Protein AF-T0GHI9-F1 (afdb_monomer)

Mean predicted aligned error: 11.07 Å

Solvent-accessible surface area (backbone atoms only — not comparable to full-atom values): 7573 Å² total; per-residue (Å²): 132,82,70,69,76,75,79,58,64,88,66,77,68,76,52,52,94,73,61,80,80,83,58,89,81,43,38,40,45,60,48,51,43,53,45,13,55,66,68,77,39,57,52,52,56,32,29,42,74,68,46,70,38,68,54,94,41,43,67,60,36,23,59,61,60,54,68,66,45,40,49,37,48,20,49,36,62,70,45,55,52,73,59,56,64,51,10,13,53,74,42,22,51,51,51,47,51,53,50,50,54,49,49,44,71,78,41,61,66,55,59,57,59,55,60,59,64,75,73,71,83,77,84,79,87,81,82,132

Sequence (128 aa):
MFDEVELMGDLPRPRWPLHPQPRPLERLDTYVRRLADTYGMGVATFCRYGLGCNVGDLDRCADDPPQALLERLSSGTGQSIRRLRNMTDARCHARTKVAARWVIRCDPEIVHKMRFRFSGHGGFVDSI

Organism: NCBI:txid1114964

Radius of gyration: 22.12 Å; Cα contacts (8 Å, |Δi|>4): 103; chains: 1; bounding box: 37×34×93 Å

Secondary structure (DSSP, 8-state):
---GGGSS--PPPPPPSS-PPPPTT--HHHHHHHHHHHTT--HHHIIIIIIS--GGGHHHHHHS--HHHHHHHHHHH---HHHHHTTSHHHHHHHHHHHHHHHHHH-THHHHHHHHHTTS--------

Foldseek 3Di:
DDPPVVVDDPDQQDAAPFADDDDVLAQLLNSLCVRCVRVVHDSQVCCCPQQVDGPVCSLVCSQPPDPSSLVSCCSHHVDDSVVSVCRRPVNSVVSVVVVVVVVCVVPVCVVVVVVVVVVPPPPDDDDD

Structure (mmCIF, N/CA/C/O backbone):
data_AF-T0GHI9-F1
#
_entry.id   AF-T0GHI9-F1
#
loop_
_atom_site.group_PDB
_atom_site.id
_atom_site.type_symbol
_atom_site.label_atom_id
_atom_site.label_alt_id
_atom_site.label_comp_id
_atom_site.label_asym_id
_atom_site.label_entity_id
_atom_site.label_seq_id
_atom_site.pdbx_PDB_ins_code
_atom_site.Cartn_x
_atom_site.Cartn_y
_atom_site.Cartn_z
_atom_site.occupancy
_atom_site.B_iso_or_equiv
_atom_site.auth_seq_id
_atom_site.auth_comp_id
_atom_site.auth_asym_id
_atom_site.auth_atom_id
_atom_site.pdbx_PDB_model_num
ATOM 1 N N . MET A 1 1 ? -4.602 10.386 46.091 1.00 49.78 1 MET A N 1
ATOM 2 C CA . MET A 1 1 ? -5.260 9.731 44.946 1.00 49.78 1 MET A CA 1
ATOM 3 C C . MET A 1 1 ? -4.231 9.812 43.842 1.00 49.78 1 MET A C 1
ATOM 5 O O . MET A 1 1 ? -3.914 10.920 43.443 1.00 49.78 1 MET A O 1
ATOM 9 N N . PHE A 1 2 ? -3.528 8.716 43.567 1.00 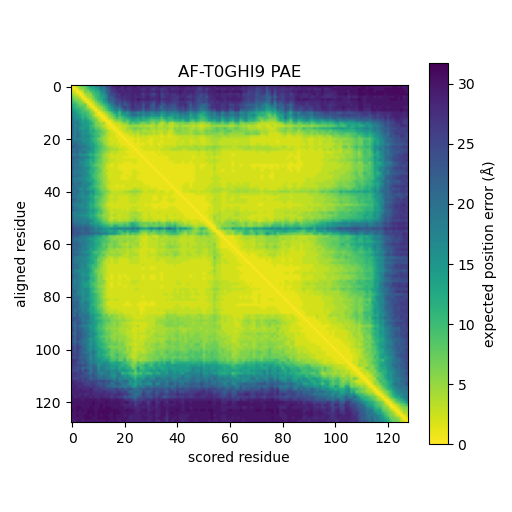45.62 2 PHE A N 1
ATOM 10 C CA . PHE A 1 2 ? -2.395 8.747 42.644 1.00 45.62 2 PHE A CA 1
ATOM 11 C C . PHE A 1 2 ? -2.941 8.875 41.220 1.00 45.62 2 PHE A C 1
ATOM 13 O O . PHE A 1 2 ? -3.801 8.086 40.834 1.00 45.62 2 PHE A O 1
ATOM 20 N N . ASP A 1 3 ? -2.485 9.888 40.487 1.00 49.56 3 ASP A N 1
ATOM 21 C CA . ASP A 1 3 ? -2.709 10.037 39.052 1.00 49.56 3 ASP A CA 1
ATOM 22 C C . ASP A 1 3 ? -2.057 8.836 38.340 1.00 49.56 3 ASP A C 1
ATOM 24 O O . ASP A 1 3 ? -0.866 8.828 38.038 1.00 49.56 3 ASP A O 1
ATOM 28 N N . GLU A 1 4 ? -2.830 7.772 38.092 1.00 51.31 4 GLU A N 1
ATOM 29 C CA . GLU A 1 4 ? -2.392 6.574 37.344 1.00 51.31 4 GLU A CA 1
ATOM 30 C C . GLU A 1 4 ? -1.891 6.894 35.923 1.00 51.31 4 GLU A C 1
ATOM 32 O O . GLU A 1 4 ? -1.260 6.060 35.274 1.00 51.31 4 GLU A O 1
ATOM 37 N N . VAL A 1 5 ? -2.131 8.116 35.446 1.00 55.72 5 VAL A N 1
ATOM 38 C CA . VAL A 1 5 ? -1.655 8.638 34.161 1.00 55.72 5 VAL A CA 1
ATOM 39 C C . VAL A 1 5 ? -0.134 8.828 34.117 1.00 55.72 5 VAL A C 1
ATOM 41 O O . VAL A 1 5 ? 0.426 8.868 33.027 1.00 55.72 5 VAL A O 1
ATOM 44 N N . GLU A 1 6 ? 0.547 8.900 35.266 1.00 55.62 6 GLU A N 1
ATOM 45 C CA . GLU A 1 6 ? 1.997 9.147 35.333 1.00 55.62 6 GLU A CA 1
ATOM 46 C C . GLU A 1 6 ? 2.840 7.851 35.331 1.00 55.62 6 GLU A C 1
ATOM 48 O O . GLU A 1 6 ? 4.024 7.876 34.997 1.00 55.62 6 GLU A O 1
ATOM 53 N N . LEU A 1 7 ? 2.235 6.690 35.637 1.00 55.41 7 LEU A N 1
ATOM 54 C CA . LEU A 1 7 ? 2.932 5.389 35.709 1.00 55.41 7 LEU A CA 1
ATOM 55 C C . LEU A 1 7 ? 2.941 4.619 34.376 1.00 55.41 7 LEU A C 1
ATOM 57 O O . LEU A 1 7 ? 3.679 3.649 34.207 1.00 55.41 7 LEU A O 1
ATOM 61 N N . MET A 1 8 ? 2.136 5.056 33.412 1.00 54.41 8 MET A N 1
ATOM 62 C CA . MET A 1 8 ? 2.038 4.459 32.084 1.00 54.41 8 MET A CA 1
ATOM 63 C C . MET A 1 8 ? 2.729 5.375 31.077 1.00 54.41 8 MET A C 1
A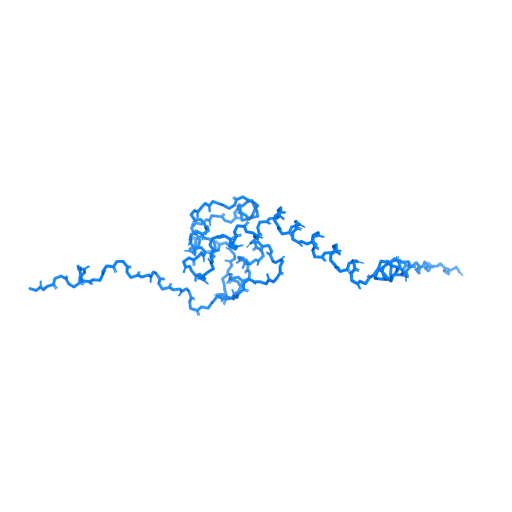TOM 65 O O . MET A 1 8 ? 2.074 6.075 30.310 1.00 54.41 8 MET A O 1
ATOM 69 N N . GLY A 1 9 ? 4.066 5.391 31.086 1.00 65.44 9 GLY A N 1
ATOM 70 C CA . GLY A 1 9 ? 4.830 6.010 29.997 1.00 65.44 9 GLY A CA 1
ATOM 71 C C . GLY A 1 9 ? 4.337 5.494 28.641 1.00 65.44 9 GLY A C 1
ATOM 72 O O . GLY A 1 9 ? 3.903 4.345 28.582 1.00 65.44 9 GLY A O 1
ATOM 73 N N . ASP A 1 10 ? 4.376 6.342 27.601 1.00 64.12 10 ASP A N 1
ATOM 74 C CA . ASP A 1 10 ? 3.819 6.117 26.252 1.00 64.12 10 ASP A CA 1
ATOM 75 C C . ASP A 1 10 ? 3.744 4.631 25.871 1.00 64.12 10 ASP A C 1
ATOM 77 O O . ASP A 1 10 ? 4.675 4.055 25.294 1.00 64.12 10 ASP A O 1
ATOM 81 N N . LEU A 1 11 ? 2.621 3.984 26.206 1.00 57.31 11 LEU A N 1
ATOM 82 C CA . LEU A 1 11 ? 2.425 2.599 25.825 1.00 57.31 11 LEU A CA 1
ATOM 83 C C . LEU A 1 11 ? 2.455 2.556 24.298 1.00 57.31 11 LEU A C 1
ATOM 85 O O . LEU A 1 11 ? 1.820 3.397 23.647 1.00 57.31 11 LEU A O 1
ATOM 89 N N . PRO A 1 12 ? 3.196 1.607 23.697 1.00 59.97 12 PRO A N 1
ATOM 90 C CA . PRO A 1 12 ? 3.279 1.520 22.252 1.00 59.97 12 PRO A CA 1
ATOM 91 C C . PRO A 1 12 ? 1.859 1.448 21.707 1.00 59.97 12 PRO A C 1
ATOM 93 O O . PRO A 1 12 ? 1.075 0.596 22.131 1.00 59.97 12 PRO A O 1
ATOM 96 N N . ARG A 1 13 ? 1.526 2.375 20.795 1.00 65.69 13 ARG A N 1
ATOM 97 C CA . ARG A 1 13 ? 0.181 2.442 20.218 1.00 65.69 13 ARG A CA 1
ATOM 98 C C . ARG A 1 13 ? -0.215 1.036 19.777 1.00 65.69 13 ARG A C 1
ATOM 100 O O . ARG A 1 13 ? 0.561 0.417 19.037 1.00 65.69 13 ARG A O 1
ATOM 107 N N . PRO A 1 14 ? -1.367 0.518 20.235 1.00 72.69 14 PRO A N 1
ATOM 108 C CA . PRO A 1 14 ? -1.760 -0.834 19.905 1.00 72.69 14 PRO A CA 1
ATOM 109 C C . PRO A 1 14 ? -1.782 -0.967 18.386 1.00 72.69 14 PRO A C 1
ATOM 111 O O . PRO A 1 14 ? -2.334 -0.119 17.676 1.00 72.69 14 PRO A O 1
ATOM 114 N N . ARG A 1 15 ? -1.121 -2.017 17.891 1.00 86.19 15 ARG A N 1
ATOM 115 C CA . ARG A 1 15 ? -1.160 -2.353 16.469 1.00 86.19 15 ARG A CA 1
ATOM 116 C C . ARG A 1 15 ? -2.612 -2.527 16.067 1.00 86.19 15 ARG A C 1
ATOM 118 O O . ARG A 1 15 ? -3.435 -2.976 16.868 1.00 86.19 15 ARG A O 1
ATOM 125 N N . TRP A 1 16 ? -2.927 -2.210 14.822 1.00 90.81 16 TRP A N 1
ATOM 126 C CA . TRP A 1 16 ? -4.273 -2.444 14.357 1.00 90.81 16 TRP A CA 1
ATOM 127 C C . TRP A 1 16 ? -4.569 -3.952 14.388 1.00 90.81 16 TRP A C 1
ATOM 129 O O . TRP A 1 16 ? -3.722 -4.749 13.983 1.00 90.81 16 TRP A O 1
ATOM 139 N N . PRO A 1 17 ? -5.749 -4.376 14.859 1.00 87.12 17 PRO A N 1
ATOM 140 C CA . PRO A 1 17 ? -6.004 -5.779 15.197 1.00 87.12 17 PRO A CA 1
ATOM 141 C C . PRO A 1 17 ? -5.996 -6.727 13.987 1.00 87.12 17 PRO A C 1
ATOM 143 O O . PRO A 1 17 ? -5.757 -7.919 14.145 1.00 87.12 17 PRO A O 1
ATOM 146 N N . LEU A 1 18 ? -6.218 -6.205 12.777 1.00 88.25 18 LEU A N 1
ATOM 147 C CA . LEU A 1 18 ? -6.343 -6.979 11.545 1.00 88.25 18 LEU A CA 1
ATOM 148 C C . LEU A 1 18 ? -5.573 -6.317 10.392 1.00 88.25 18 LEU A C 1
ATOM 150 O O . LEU A 1 18 ? -6.132 -5.571 9.598 1.00 88.25 18 LEU A O 1
ATOM 154 N N . HIS A 1 19 ? 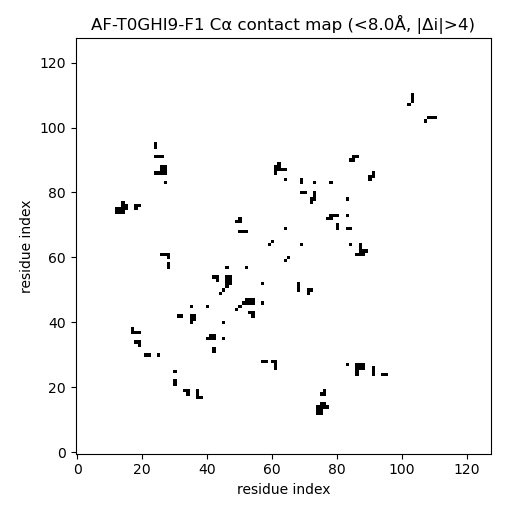-4.276 -6.597 10.280 1.00 91.38 19 HIS A N 1
ATOM 155 C CA . HIS A 1 19 ? -3.435 -6.048 9.215 1.00 91.38 19 HIS A CA 1
ATOM 156 C C . HIS A 1 19 ? -2.770 -7.171 8.403 1.00 91.38 19 HIS A C 1
ATOM 158 O O . HIS A 1 19 ? -1.998 -7.961 8.955 1.00 91.38 19 HIS A O 1
ATOM 164 N N . PRO A 1 20 ? -3.017 -7.268 7.084 1.00 93.19 20 PRO A N 1
ATOM 165 C CA . PRO A 1 20 ? -2.322 -8.235 6.255 1.00 93.19 20 PRO A CA 1
ATOM 166 C C . PRO A 1 20 ? -0.833 -7.888 6.155 1.00 93.19 20 PRO A C 1
ATOM 168 O O . PRO A 1 20 ? -0.442 -6.725 6.161 1.00 93.19 20 PRO A O 1
ATOM 171 N N . GLN A 1 21 ? 0.015 -8.900 5.985 1.00 95.38 21 GLN A N 1
ATOM 172 C CA . GLN A 1 21 ? 1.429 -8.675 5.677 1.00 95.38 21 GLN A CA 1
ATOM 173 C C . GLN A 1 21 ? 1.597 -8.165 4.233 1.00 95.38 21 GLN A C 1
ATOM 175 O O . GLN A 1 21 ? 0.901 -8.674 3.342 1.00 95.38 21 GLN A O 1
ATOM 180 N N . PRO A 1 22 ? 2.530 -7.230 3.954 1.00 95.50 22 PRO A N 1
ATOM 181 C CA . PRO A 1 22 ? 2.840 -6.815 2.587 1.00 95.50 22 PRO A CA 1
ATOM 182 C C . PRO A 1 22 ? 3.307 -7.994 1.728 1.00 95.50 22 PRO A C 1
ATOM 184 O O . PRO A 1 22 ? 4.228 -8.720 2.127 1.00 95.50 22 PRO A O 1
ATOM 187 N N . ARG A 1 23 ? 2.718 -8.158 0.541 1.00 94.12 23 ARG A N 1
ATOM 188 C CA . ARG A 1 23 ? 3.075 -9.206 -0.425 1.00 94.12 23 ARG A CA 1
ATOM 189 C C . ARG A 1 23 ? 4.461 -8.941 -1.045 1.00 94.12 23 ARG A C 1
ATOM 191 O O . ARG A 1 23 ? 4.944 -7.801 -1.055 1.00 94.12 23 ARG A O 1
ATOM 198 N N . PRO A 1 24 ? 5.135 -9.977 -1.581 1.00 88.94 24 PRO A N 1
ATOM 199 C CA . PRO A 1 24 ? 6.337 -9.782 -2.384 1.00 88.94 24 PRO A CA 1
ATOM 200 C C . PRO A 1 24 ? 6.047 -8.844 -3.560 1.00 88.94 24 PRO A C 1
ATOM 202 O O . PRO A 1 24 ? 5.035 -9.001 -4.231 1.00 88.94 24 PRO A O 1
ATOM 205 N N . LEU A 1 25 ? 6.941 -7.878 -3.796 1.00 89.62 25 LEU A N 1
ATOM 206 C CA . LEU A 1 25 ? 6.833 -6.895 -4.886 1.00 89.62 25 LEU A CA 1
ATOM 207 C C . LEU A 1 25 ? 5.534 -6.060 -4.884 1.00 89.62 25 LEU A C 1
ATOM 209 O O . LEU A 1 25 ? 5.188 -5.470 -5.898 1.00 89.62 25 LEU A O 1
ATOM 213 N N . GLU A 1 26 ? 4.816 -5.981 -3.762 1.00 93.69 26 GLU A N 1
ATOM 214 C CA . GLU A 1 26 ? 3.627 -5.129 -3.655 1.00 93.69 26 GLU A CA 1
ATOM 215 C C . GLU A 1 26 ? 4.026 -3.650 -3.602 1.00 93.69 26 GLU A C 1
ATOM 217 O O . GLU A 1 26 ? 4.959 -3.283 -2.872 1.00 93.69 26 GLU A O 1
ATOM 222 N N . ARG A 1 27 ? 3.305 -2.814 -4.360 1.00 94.62 27 ARG A N 1
ATOM 223 C CA . ARG A 1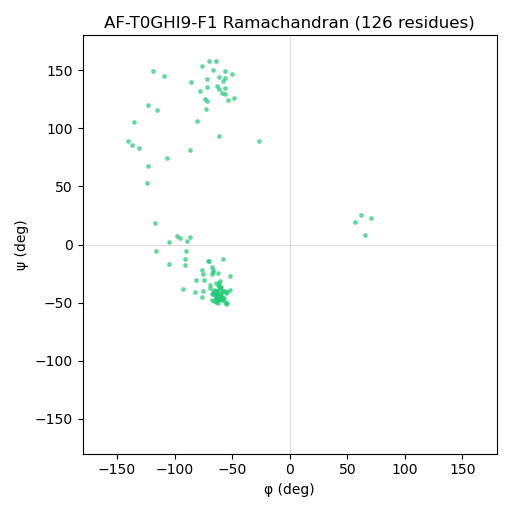 27 ? 3.402 -1.352 -4.275 1.00 94.62 27 ARG A CA 1
ATOM 224 C C . ARG A 1 27 ? 2.671 -0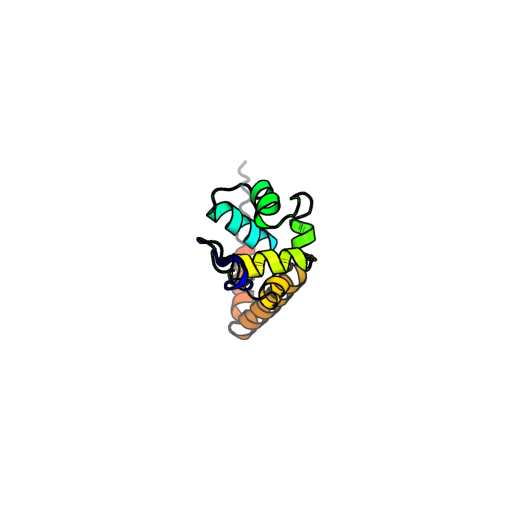.832 -3.034 1.00 94.62 27 ARG A C 1
ATOM 226 O O . ARG A 1 27 ? 1.752 -1.472 -2.517 1.00 94.62 27 ARG A O 1
ATOM 233 N N . LEU A 1 28 ? 3.101 0.326 -2.539 1.00 94.75 28 LEU A N 1
ATOM 234 C CA . LEU A 1 28 ? 2.594 0.908 -1.297 1.00 94.75 28 LEU A CA 1
ATOM 235 C C . LEU A 1 28 ? 1.106 1.283 -1.381 1.00 94.75 28 LEU A C 1
ATOM 237 O O . LEU A 1 28 ? 0.360 0.984 -0.453 1.00 94.75 28 LEU A O 1
ATOM 241 N N . ASP A 1 29 ? 0.660 1.855 -2.497 1.00 93.88 29 ASP A N 1
ATOM 242 C CA . ASP A 1 29 ? -0.751 2.159 -2.771 1.00 93.88 29 ASP A CA 1
ATOM 243 C C . ASP A 1 29 ? -1.625 0.899 -2.730 1.00 93.88 29 ASP A C 1
ATOM 245 O O . ASP A 1 29 ? -2.648 0.863 -2.051 1.00 93.88 29 ASP A O 1
ATOM 249 N N . THR A 1 30 ? -1.191 -0.168 -3.399 1.00 94.75 30 THR A N 1
ATOM 250 C CA . THR A 1 30 ? -1.909 -1.443 -3.475 1.00 94.75 30 THR A CA 1
ATOM 251 C C . THR A 1 30 ? -2.027 -2.074 -2.090 1.00 94.75 30 THR A C 1
ATOM 253 O O . THR A 1 30 ? -3.085 -2.582 -1.718 1.00 94.75 30 THR A O 1
ATOM 256 N N . TYR A 1 31 ? -0.964 -1.979 -1.288 1.00 96.00 31 TYR A N 1
ATOM 257 C CA . TYR A 1 31 ? -0.979 -2.425 0.099 1.00 96.00 31 TYR A CA 1
ATOM 258 C C . TYR A 1 31 ? -1.965 -1.621 0.963 1.00 96.00 31 TYR A C 1
ATOM 260 O O . TYR A 1 31 ? -2.721 -2.215 1.731 1.00 96.00 31 TYR A O 1
ATOM 268 N N . VAL A 1 32 ? -2.012 -0.292 0.813 1.00 94.62 32 VAL A N 1
ATOM 269 C CA . VAL A 1 32 ? -2.974 0.573 1.520 1.00 94.62 32 VAL A CA 1
ATOM 270 C C . VAL A 1 32 ? -4.417 0.262 1.118 1.00 94.62 32 VAL A C 1
ATOM 272 O O . VAL A 1 32 ? -5.286 0.202 1.985 1.00 94.62 32 VAL A O 1
ATOM 275 N N . ARG A 1 33 ? -4.683 0.002 -0.167 1.00 94.94 33 ARG A N 1
ATOM 276 C CA . ARG A 1 33 ? -6.018 -0.408 -0.632 1.00 94.94 33 ARG A CA 1
ATOM 277 C C . ARG A 1 33 ? -6.447 -1.725 0.012 1.00 94.94 33 ARG A C 1
ATOM 279 O O . ARG A 1 33 ? -7.516 -1.796 0.604 1.00 94.94 33 ARG A O 1
ATOM 286 N N . ARG A 1 34 ? -5.554 -2.718 0.027 1.00 96.38 34 ARG A N 1
ATOM 287 C CA . ARG A 1 34 ? -5.808 -4.018 0.662 1.00 96.38 34 ARG A CA 1
ATOM 288 C C . ARG A 1 34 ? -5.995 -3.919 2.179 1.00 96.38 34 ARG A C 1
ATOM 290 O O . ARG A 1 34 ? -6.764 -4.689 2.751 1.00 96.38 34 ARG A O 1
ATOM 297 N N . LEU A 1 35 ? -5.306 -2.987 2.838 1.00 95.69 35 LEU A N 1
ATOM 298 C CA . LEU A 1 35 ? -5.570 -2.649 4.238 1.00 95.69 35 LEU A CA 1
ATOM 299 C C . LEU A 1 35 ? -6.993 -2.107 4.406 1.00 95.69 35 LEU A C 1
ATOM 301 O O . LEU A 1 35 ? -7.722 -2.622 5.245 1.00 95.69 35 LEU A O 1
ATOM 305 N N . ALA A 1 36 ? -7.404 -1.128 3.599 1.00 94.81 36 ALA A N 1
ATOM 306 C CA . ALA A 1 36 ? -8.755 -0.569 3.657 1.00 94.81 36 ALA A CA 1
ATOM 307 C C . ALA A 1 36 ? -9.833 -1.654 3.462 1.00 94.81 36 ALA A C 1
ATOM 309 O O . ALA A 1 36 ? -10.740 -1.767 4.290 1.00 94.81 36 ALA A O 1
ATOM 310 N N . ASP A 1 37 ? -9.652 -2.520 2.460 1.00 95.75 37 ASP A N 1
ATOM 311 C CA . ASP A 1 37 ? -10.531 -3.663 2.185 1.00 95.75 37 ASP A CA 1
ATOM 312 C C . ASP A 1 37 ? -10.616 -4.624 3.380 1.00 95.75 37 ASP A C 1
ATOM 314 O O . ASP A 1 37 ? -11.693 -5.105 3.723 1.00 95.75 37 ASP A O 1
ATOM 318 N N . THR A 1 38 ? -9.491 -4.869 4.063 1.00 95.38 38 THR A N 1
ATOM 319 C CA . THR A 1 38 ? -9.436 -5.736 5.252 1.00 95.38 38 THR A CA 1
ATOM 320 C C . THR A 1 38 ? -10.312 -5.208 6.393 1.00 95.38 38 THR A C 1
ATOM 322 O O . THR A 1 38 ? -10.894 -5.990 7.140 1.00 95.38 38 THR A O 1
ATOM 325 N N . TYR A 1 39 ? -10.439 -3.887 6.513 1.00 93.25 39 TYR A N 1
ATOM 326 C CA . TYR A 1 39 ? -11.307 -3.241 7.497 1.00 93.25 39 TYR A CA 1
ATOM 327 C C . TYR A 1 39 ? -12.735 -2.994 6.993 1.00 93.25 39 TYR A C 1
ATOM 329 O O . TYR A 1 39 ? -13.522 -2.375 7.707 1.00 93.25 39 TYR A O 1
ATOM 337 N N . GLY A 1 40 ? -13.081 -3.425 5.775 1.00 94.38 40 GLY A N 1
ATOM 338 C CA . GLY A 1 40 ? -14.379 -3.127 5.165 1.00 94.38 40 GLY A CA 1
ATOM 339 C C . GLY A 1 40 ? -14.610 -1.628 4.947 1.00 94.38 40 GLY A C 1
ATOM 340 O O . GLY A 1 40 ? -15.751 -1.171 4.939 1.00 94.38 40 GLY A O 1
ATOM 341 N N . MET A 1 41 ? -13.534 -0.848 4.811 1.00 94.06 41 MET A N 1
ATOM 342 C CA . MET A 1 41 ? -13.590 0.601 4.644 1.00 94.06 41 MET A CA 1
ATOM 343 C C . MET A 1 41 ? -13.191 1.007 3.230 1.00 94.06 41 MET A C 1
ATOM 345 O O . MET A 1 41 ? -12.266 0.458 2.639 1.00 94.06 41 MET A O 1
ATOM 349 N N . GLY A 1 42 ? -13.826 2.061 2.715 1.00 93.25 42 GLY A N 1
ATOM 350 C CA . GLY A 1 42 ? -13.340 2.727 1.511 1.00 93.25 42 GLY A CA 1
ATOM 351 C C . GLY A 1 42 ? -11.939 3.310 1.725 1.00 93.25 42 GLY A C 1
ATOM 352 O O . GLY A 1 42 ? -11.627 3.834 2.796 1.00 93.25 42 GLY A O 1
ATOM 353 N N . VAL A 1 43 ? -11.107 3.278 0.683 1.00 93.00 43 VAL A N 1
ATOM 354 C CA . VAL A 1 43 ? -9.720 3.783 0.710 1.00 93.00 43 VAL A CA 1
ATOM 355 C C . VAL A 1 43 ? -9.651 5.238 1.186 1.00 93.00 43 VAL A C 1
ATOM 357 O O . VAL A 1 43 ? -8.808 5.569 2.013 1.00 93.00 43 VAL A O 1
ATOM 360 N N . ALA A 1 44 ? -10.589 6.089 0.747 1.00 91.50 44 ALA A N 1
ATOM 361 C CA . ALA A 1 44 ? -10.744 7.476 1.210 1.00 91.50 44 ALA A CA 1
ATOM 362 C C . ALA A 1 44 ? -10.881 7.588 2.727 1.00 91.50 44 ALA A C 1
ATOM 364 O O . ALA A 1 44 ? -10.154 8.344 3.373 1.00 91.50 44 ALA A O 1
ATOM 365 N N . THR A 1 45 ? -11.782 6.792 3.289 1.00 92.62 45 THR A N 1
ATOM 366 C CA . THR A 1 45 ? -12.041 6.724 4.724 1.00 92.62 45 THR A CA 1
ATOM 367 C C . THR A 1 45 ? -10.814 6.210 5.469 1.00 92.62 45 THR A C 1
ATOM 369 O O . THR A 1 45 ? -10.377 6.830 6.437 1.00 92.62 45 THR A O 1
ATOM 372 N N . PHE A 1 46 ? -10.202 5.125 4.991 1.00 92.88 46 PHE A N 1
ATOM 373 C CA . PHE A 1 46 ? -9.019 4.549 5.624 1.00 92.88 46 PHE A CA 1
ATOM 374 C C . PHE A 1 46 ? -7.832 5.519 5.635 1.00 92.88 46 PHE A C 1
ATOM 376 O O . PHE A 1 46 ? -7.206 5.724 6.672 1.00 92.88 46 PHE A O 1
ATOM 383 N N . CYS A 1 47 ? -7.540 6.165 4.510 1.00 91.31 47 CYS A N 1
ATOM 384 C CA . CYS A 1 47 ? -6.491 7.174 4.433 1.00 91.31 47 CYS A CA 1
ATOM 385 C C . CYS A 1 47 ? -6.775 8.351 5.371 1.00 91.31 47 CYS A C 1
ATOM 387 O O . CYS A 1 47 ? -5.893 8.737 6.135 1.00 91.31 47 CYS A O 1
ATOM 389 N N . ARG A 1 48 ? -8.009 8.869 5.396 1.00 90.44 48 ARG A N 1
ATOM 390 C CA . ARG A 1 48 ? -8.364 10.016 6.240 1.00 90.44 48 ARG A CA 1
ATOM 391 C C . ARG A 1 48 ? -8.231 9.704 7.728 1.00 90.44 48 ARG A C 1
ATOM 393 O O . ARG A 1 48 ? -7.610 10.474 8.454 1.00 90.44 48 ARG A O 1
ATOM 400 N N . TYR A 1 49 ? -8.805 8.594 8.184 1.00 89.31 49 TYR A N 1
ATOM 401 C CA . TYR A 1 49 ? -8.892 8.279 9.614 1.00 89.31 49 TYR A CA 1
ATOM 402 C C . TYR A 1 49 ? -7.725 7.424 10.119 1.00 89.31 49 TYR A C 1
ATOM 404 O O . TYR A 1 49 ? -7.230 7.644 11.221 1.00 89.31 49 TYR A O 1
ATOM 412 N N . GLY A 1 50 ? -7.261 6.466 9.317 1.00 87.50 50 GLY A N 1
ATOM 413 C CA . GLY A 1 50 ? -6.157 5.571 9.666 1.00 87.50 50 GLY A CA 1
ATOM 414 C C . GLY A 1 50 ? -4.780 6.185 9.415 1.00 87.50 50 GLY A C 1
ATOM 415 O O . GLY A 1 50 ? -3.879 6.037 10.243 1.00 87.50 50 GLY A O 1
ATOM 416 N N . LEU A 1 51 ? -4.613 6.898 8.297 1.00 87.88 51 LEU A N 1
ATOM 417 C CA . LEU A 1 51 ? -3.318 7.458 7.887 1.00 87.88 51 LEU A CA 1
ATOM 418 C C . LEU A 1 51 ? -3.201 8.971 8.097 1.00 87.88 51 LEU A C 1
ATOM 420 O O . LEU A 1 51 ? -2.087 9.488 8.123 1.00 87.88 51 LEU A O 1
ATOM 424 N N . GLY A 1 52 ? -4.320 9.676 8.280 1.00 84.94 52 GLY A N 1
ATOM 425 C CA . GLY A 1 52 ? -4.340 11.136 8.366 1.00 84.94 52 GLY A CA 1
ATOM 426 C C . GLY A 1 52 ? -4.061 11.839 7.032 1.00 84.94 52 GLY A C 1
ATOM 427 O O . GLY A 1 52 ? -3.621 12.985 7.050 1.00 84.94 52 GLY A O 1
ATOM 428 N N . CYS A 1 53 ? -4.276 11.178 5.888 1.00 79.75 53 CYS A N 1
ATOM 429 C CA . CYS A 1 53 ? -4.076 11.751 4.552 1.00 79.75 53 CYS A CA 1
ATOM 430 C C . CYS A 1 53 ? -5.374 11.778 3.729 1.00 79.75 53 CYS A C 1
ATOM 432 O O . CYS A 1 53 ? -6.243 10.919 3.874 1.00 79.75 53 CYS A O 1
ATOM 434 N N . ASN A 1 54 ? -5.517 12.767 2.844 1.00 78.44 54 ASN A N 1
ATOM 435 C CA . ASN A 1 54 ? -6.640 12.832 1.907 1.00 78.44 54 ASN A CA 1
ATOM 436 C C . ASN A 1 54 ? -6.328 12.024 0.638 1.00 78.44 54 ASN A C 1
ATOM 438 O O . ASN A 1 54 ? -5.215 12.071 0.122 1.00 78.44 54 ASN A O 1
ATOM 442 N N . VAL A 1 55 ? -7.321 11.292 0.119 1.00 66.44 55 VAL A N 1
ATOM 443 C CA . VAL A 1 55 ? -7.119 10.307 -0.965 1.00 66.44 55 VAL A CA 1
ATOM 444 C C . VAL A 1 55 ? -6.793 10.873 -2.334 1.00 66.44 55 VAL A C 1
ATOM 446 O O . VAL A 1 55 ? -6.292 10.119 -3.164 1.00 66.44 55 VAL A O 1
ATOM 449 N N . GLY A 1 56 ? -6.980 12.176 -2.555 1.00 68.62 56 GLY A N 1
ATOM 450 C CA . GLY A 1 56 ? -6.575 12.816 -3.811 1.00 68.62 56 GLY A CA 1
ATOM 451 C C . GLY A 1 56 ? -5.118 12.531 -4.192 1.00 68.62 56 GLY A C 1
ATOM 452 O O . GLY A 1 56 ? -4.807 12.462 -5.373 1.00 68.62 56 GLY A O 1
ATOM 453 N N . ASP A 1 57 ? -4.265 12.263 -3.199 1.00 75.25 57 ASP A N 1
ATOM 454 C CA . ASP A 1 57 ? -2.836 12.057 -3.392 1.00 75.25 57 ASP A CA 1
ATOM 455 C C . ASP A 1 57 ? -2.345 10.650 -3.012 1.00 75.25 57 ASP A C 1
ATOM 457 O O . ASP A 1 57 ? -1.149 10.494 -2.810 1.00 75.25 57 ASP A O 1
ATOM 461 N N . LEU A 1 58 ? -3.181 9.602 -2.899 1.00 84.62 58 LEU A N 1
ATOM 462 C CA . LEU A 1 58 ? -2.662 8.285 -2.465 1.00 84.62 58 LEU A CA 1
ATOM 463 C C . LEU A 1 58 ? -1.585 7.735 -3.410 1.00 84.62 58 LEU A C 1
ATOM 465 O O . LEU A 1 58 ? -0.551 7.271 -2.936 1.00 84.62 58 LEU A O 1
ATOM 469 N N . ASP A 1 59 ? -1.807 7.801 -4.722 1.00 84.31 59 ASP A N 1
ATOM 470 C CA . ASP A 1 59 ? -0.842 7.293 -5.701 1.00 84.31 59 ASP A CA 1
ATOM 471 C C . ASP A 1 59 ? 0.452 8.133 -5.656 1.00 84.31 59 ASP A C 1
ATOM 473 O O . ASP A 1 59 ? 1.549 7.585 -5.559 1.00 84.31 59 ASP A O 1
ATOM 477 N N . ARG A 1 60 ? 0.332 9.465 -5.555 1.00 84.00 60 ARG A N 1
ATOM 478 C CA . ARG A 1 60 ? 1.471 10.384 -5.382 1.00 84.00 60 ARG A CA 1
ATOM 479 C C . ARG A 1 60 ? 2.230 10.143 -4.073 1.00 84.00 60 ARG A C 1
ATOM 481 O O . ARG A 1 60 ? 3.457 10.128 -4.056 1.00 84.00 60 ARG A O 1
ATOM 488 N N . CYS A 1 61 ? 1.512 9.931 -2.974 1.00 83.62 61 CYS A N 1
ATOM 489 C CA . CYS A 1 61 ? 2.072 9.555 -1.681 1.00 83.62 61 CYS A CA 1
ATOM 490 C C . CYS A 1 61 ? 2.681 8.153 -1.715 1.00 83.62 61 CYS A C 1
ATOM 492 O O . CYS A 1 61 ? 3.546 7.855 -0.906 1.00 83.62 61 CYS A O 1
ATOM 494 N N . ALA A 1 62 ? 2.248 7.255 -2.594 1.00 87.00 62 ALA A N 1
ATOM 495 C CA . ALA A 1 62 ? 2.896 5.959 -2.733 1.00 87.00 62 ALA A CA 1
ATOM 496 C C . ALA A 1 62 ? 4.237 6.072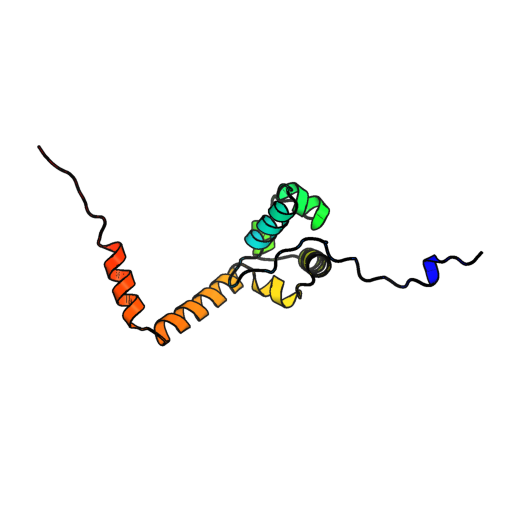 -3.470 1.00 87.00 62 ALA A C 1
ATOM 498 O O . ALA A 1 62 ? 5.150 5.295 -3.180 1.00 87.00 62 ALA A O 1
ATOM 499 N N . ASP A 1 63 ? 4.370 7.038 -4.377 1.00 88.88 63 ASP A N 1
ATOM 500 C CA . ASP A 1 63 ? 5.610 7.299 -5.108 1.00 88.88 63 ASP A CA 1
ATOM 501 C C . ASP A 1 63 ? 6.648 8.016 -4.235 1.00 88.88 63 ASP A C 1
ATOM 503 O O . ASP A 1 63 ? 7.805 7.586 -4.181 1.00 88.88 63 ASP A O 1
ATOM 507 N N . ASP A 1 64 ? 6.218 9.040 -3.492 1.00 89.19 64 ASP A N 1
ATOM 508 C CA . ASP A 1 64 ? 7.033 9.771 -2.515 1.00 89.19 64 ASP A CA 1
ATOM 509 C C . ASP A 1 64 ? 6.295 9.910 -1.166 1.00 89.19 64 ASP A C 1
ATOM 511 O O . ASP A 1 64 ? 5.619 10.912 -0.907 1.00 89.19 64 ASP A O 1
ATOM 515 N N . PRO A 1 65 ? 6.348 8.875 -0.304 1.00 89.62 65 PRO A N 1
ATOM 516 C CA . PRO A 1 65 ? 5.579 8.845 0.93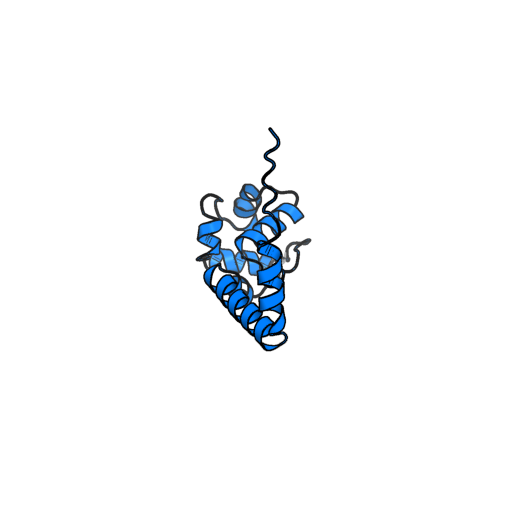2 1.00 89.62 65 PRO A CA 1
ATOM 517 C C . PRO A 1 65 ? 6.121 9.815 1.980 1.00 89.62 65 PRO A C 1
ATOM 519 O O . PRO A 1 65 ? 7.265 9.657 2.424 1.00 89.62 65 PRO A O 1
ATOM 522 N N . PRO A 1 66 ? 5.279 10.743 2.484 1.00 90.31 66 PRO A N 1
ATOM 523 C CA . PRO A 1 66 ? 5.638 11.575 3.620 1.00 90.31 66 PRO A CA 1
ATOM 524 C C . PRO A 1 66 ? 6.028 10.717 4.824 1.00 90.31 66 PRO A C 1
ATOM 526 O O . PRO A 1 66 ? 5.412 9.683 5.104 1.00 90.31 66 PRO A O 1
ATOM 529 N N . GLN A 1 67 ? 7.012 11.178 5.593 1.00 91.19 67 GLN A N 1
ATOM 530 C CA . GLN A 1 67 ? 7.509 10.450 6.761 1.00 91.19 67 GLN A CA 1
ATOM 531 C C . GLN A 1 67 ? 6.393 10.111 7.765 1.00 91.19 67 GLN A C 1
ATOM 533 O O . GLN A 1 67 ? 6.309 8.974 8.228 1.00 91.19 67 GLN A O 1
ATOM 538 N N . ALA A 1 68 ? 5.481 11.054 8.018 1.00 89.75 68 ALA A N 1
ATOM 539 C CA . ALA A 1 68 ? 4.345 10.855 8.915 1.00 89.75 68 ALA A CA 1
ATOM 540 C C . ALA A 1 68 ? 3.417 9.708 8.466 1.00 89.75 68 ALA A C 1
ATOM 542 O O . ALA A 1 68 ? 2.916 8.950 9.296 1.00 89.75 68 ALA A O 1
ATOM 543 N N . LEU A 1 69 ? 3.217 9.528 7.155 1.00 91.31 69 LEU A N 1
ATOM 544 C CA . LEU A 1 69 ? 2.410 8.431 6.611 1.00 91.31 69 LEU A CA 1
ATOM 545 C C . LEU A 1 69 ? 3.081 7.077 6.874 1.00 91.31 69 LEU A C 1
ATOM 547 O O . LEU A 1 69 ? 2.421 6.113 7.269 1.00 91.31 69 LEU A O 1
ATOM 551 N N . LEU A 1 70 ? 4.401 7.004 6.691 1.00 93.69 70 LEU A N 1
ATOM 552 C CA . LEU A 1 70 ? 5.177 5.790 6.945 1.00 93.69 70 LEU A CA 1
ATOM 553 C C . LEU A 1 70 ? 5.188 5.420 8.427 1.00 93.69 70 LEU A C 1
ATOM 555 O O . LEU A 1 70 ? 5.095 4.241 8.758 1.00 93.69 70 LEU A O 1
ATOM 559 N N . GLU A 1 71 ? 5.281 6.409 9.313 1.00 93.00 71 GLU A N 1
ATOM 560 C CA . GLU A 1 71 ? 5.197 6.213 10.761 1.00 93.00 71 GLU A CA 1
ATOM 561 C C . GLU A 1 71 ? 3.827 5.679 11.165 1.00 93.00 71 GLU A C 1
ATOM 563 O O . GLU A 1 71 ? 3.750 4.676 11.870 1.00 93.00 71 GLU A O 1
ATOM 568 N N . ARG A 1 72 ? 2.742 6.263 10.639 1.00 92.12 72 ARG A N 1
ATOM 569 C CA . ARG A 1 72 ? 1.375 5.779 10.885 1.00 92.12 72 ARG A CA 1
ATOM 570 C C . ARG A 1 72 ? 1.185 4.336 10.426 1.00 92.12 72 ARG A C 1
ATOM 572 O O . ARG A 1 72 ? 0.684 3.519 11.197 1.00 92.12 72 ARG A O 1
ATOM 579 N N . LEU A 1 73 ? 1.638 3.999 9.217 1.00 94.19 73 LEU A N 1
ATOM 580 C CA . LEU A 1 73 ? 1.614 2.622 8.718 1.00 94.19 73 LEU A CA 1
ATOM 581 C C . LEU A 1 73 ? 2.479 1.690 9.571 1.00 94.19 73 LEU A C 1
ATOM 583 O O . LEU A 1 73 ? 2.051 0.581 9.885 1.00 94.19 73 LEU A O 1
ATOM 587 N N . SER A 1 74 ? 3.677 2.122 9.961 1.00 94.88 74 SER A N 1
ATOM 588 C CA . SER A 1 74 ? 4.600 1.336 10.783 1.00 94.88 74 SER A CA 1
ATOM 589 C C . SER A 1 74 ? 4.004 1.032 12.153 1.00 94.88 74 SER A C 1
ATOM 591 O O . SER A 1 74 ? 4.004 -0.123 12.573 1.00 94.88 74 SER A O 1
ATOM 593 N N . SER A 1 75 ? 3.443 2.032 12.833 1.00 92.62 75 SER A N 1
ATOM 594 C CA . SER A 1 75 ? 2.763 1.845 14.116 1.00 92.62 75 SER A CA 1
ATOM 595 C C . SER A 1 75 ? 1.526 0.956 13.975 1.00 92.62 75 SER A C 1
ATOM 597 O O . SER A 1 75 ? 1.334 0.044 14.774 1.00 92.62 75 SER A O 1
ATOM 599 N N . GLY A 1 76 ? 0.718 1.170 12.931 1.00 93.00 76 GLY A N 1
ATOM 600 C CA . GLY 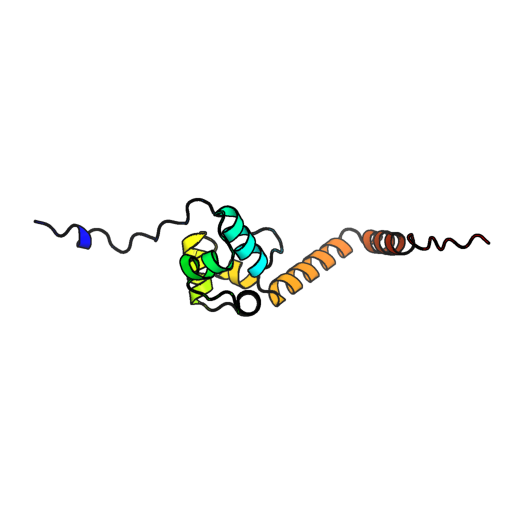A 1 76 ? -0.513 0.414 12.702 1.00 93.00 76 GLY A CA 1
ATOM 601 C C . GLY A 1 76 ? -0.292 -1.052 12.326 1.00 93.00 76 GLY A C 1
ATOM 602 O O . GLY A 1 76 ? -1.061 -1.916 12.732 1.00 93.00 76 GLY A O 1
ATOM 603 N N . THR A 1 77 ? 0.770 -1.360 11.580 1.00 93.88 77 THR A N 1
ATOM 604 C CA . THR A 1 77 ? 0.979 -2.696 10.982 1.00 93.88 77 THR A CA 1
ATOM 605 C C . THR A 1 77 ? 2.218 -3.428 11.501 1.00 93.88 77 THR A C 1
ATOM 607 O O . THR A 1 77 ? 2.494 -4.562 11.108 1.00 93.88 77 THR A O 1
ATOM 610 N N . GLY A 1 78 ? 3.028 -2.772 12.335 1.00 92.94 78 GLY A N 1
ATOM 611 C CA . GLY A 1 78 ? 4.319 -3.286 12.796 1.00 92.94 78 GLY A CA 1
ATOM 612 C C . GLY A 1 78 ? 5.382 -3.439 11.700 1.00 92.94 78 GLY A C 1
ATOM 613 O O . GLY A 1 78 ? 6.432 -4.028 11.955 1.00 92.94 78 GLY A O 1
ATOM 614 N N . GLN A 1 79 ? 5.133 -2.956 10.478 1.00 94.62 79 GLN A N 1
ATOM 615 C CA . GLN A 1 79 ? 6.097 -3.020 9.383 1.00 94.62 79 GLN A CA 1
ATOM 616 C C . GLN A 1 79 ? 7.165 -1.946 9.549 1.00 94.62 79 GLN A C 1
ATOM 618 O O . GLN A 1 79 ? 6.845 -0.776 9.704 1.00 94.62 79 GLN A O 1
ATOM 623 N N . SER A 1 80 ? 8.443 -2.310 9.422 1.00 95.19 80 SER A N 1
ATOM 624 C CA . SER A 1 80 ? 9.512 -1.306 9.473 1.00 95.19 80 SER A CA 1
ATOM 625 C C . SER A 1 80 ? 9.332 -0.231 8.390 1.00 95.19 80 SER A C 1
ATOM 627 O O . SER A 1 80 ? 9.060 -0.553 7.228 1.00 95.19 80 SER A O 1
ATOM 629 N N . ILE A 1 81 ? 9.611 1.028 8.734 1.00 95.12 81 ILE A N 1
ATOM 630 C CA . ILE A 1 81 ? 9.619 2.158 7.789 1.00 95.12 81 ILE A CA 1
ATOM 631 C C . ILE A 1 81 ? 10.499 1.857 6.568 1.00 95.12 81 ILE A C 1
ATOM 633 O O . ILE A 1 81 ? 10.116 2.134 5.434 1.00 95.12 81 ILE A O 1
ATOM 637 N N . ARG A 1 82 ? 11.655 1.206 6.766 1.00 94.69 82 ARG A N 1
ATOM 638 C CA . ARG A 1 82 ? 12.548 0.787 5.672 1.00 94.69 82 ARG A CA 1
ATOM 639 C C . ARG A 1 82 ? 11.853 -0.140 4.673 1.00 94.69 82 ARG A C 1
ATOM 641 O O . ARG A 1 82 ? 12.102 -0.032 3.474 1.00 94.69 82 ARG A O 1
ATOM 648 N N . ARG A 1 83 ? 11.018 -1.073 5.138 1.00 94.50 83 ARG A N 1
ATOM 649 C CA . ARG A 1 83 ? 10.257 -1.967 4.252 1.00 94.50 83 ARG A CA 1
ATOM 650 C C . ARG A 1 83 ? 9.219 -1.176 3.466 1.00 94.50 83 ARG A C 1
ATOM 652 O O . ARG A 1 83 ? 9.187 -1.315 2.250 1.00 94.50 83 ARG A O 1
ATOM 659 N N . LEU A 1 84 ? 8.457 -0.317 4.141 1.00 95.12 84 LEU A N 1
ATOM 660 C CA . LEU A 1 84 ? 7.430 0.525 3.521 1.00 95.12 84 LEU A CA 1
ATOM 661 C C . LEU A 1 84 ? 8.028 1.466 2.457 1.00 95.12 84 LEU A C 1
ATOM 663 O O . LEU A 1 84 ? 7.531 1.519 1.338 1.00 95.12 84 LEU A O 1
ATOM 667 N N . ARG A 1 85 ? 9.183 2.091 2.728 1.00 94.12 85 ARG A N 1
ATOM 668 C CA . ARG A 1 85 ? 9.935 2.885 1.732 1.00 94.12 85 ARG A CA 1
ATOM 669 C C . ARG A 1 85 ? 10.422 2.073 0.528 1.00 94.12 85 ARG A C 1
ATOM 671 O O . ARG A 1 85 ? 10.649 2.633 -0.534 1.00 94.12 85 ARG A O 1
ATOM 678 N N . ASN A 1 86 ? 10.606 0.759 0.663 1.00 93.56 86 ASN A N 1
ATOM 679 C CA . ASN A 1 86 ? 10.989 -0.118 -0.452 1.00 93.56 86 ASN A CA 1
ATOM 680 C C . ASN A 1 86 ? 9.785 -0.638 -1.262 1.00 93.56 86 ASN A C 1
ATOM 682 O O . ASN A 1 86 ? 9.957 -1.496 -2.136 1.00 93.56 86 ASN A O 1
ATOM 686 N N . MET A 1 87 ? 8.581 -0.145 -0.966 1.00 94.69 87 MET A N 1
ATOM 687 C CA . MET A 1 87 ? 7.345 -0.439 -1.694 1.00 94.69 87 MET A CA 1
ATOM 688 C C . MET A 1 87 ? 6.896 0.728 -2.586 1.00 94.69 87 MET A C 1
ATOM 690 O O . MET A 1 87 ? 5.866 0.607 -3.241 1.00 94.69 87 MET A O 1
ATOM 694 N N . THR A 1 88 ? 7.650 1.832 -2.652 1.00 92.06 88 THR A N 1
ATOM 695 C CA . THR A 1 88 ? 7.374 2.915 -3.611 1.00 92.06 88 THR A CA 1
ATOM 696 C C . THR A 1 88 ? 7.540 2.431 -5.047 1.00 92.06 88 THR A C 1
ATOM 698 O O . THR A 1 88 ? 8.250 1.447 -5.281 1.00 92.06 88 THR A O 1
ATOM 701 N N . ASP A 1 89 ? 6.920 3.103 -6.018 1.00 87.00 89 ASP A N 1
ATOM 702 C CA . ASP A 1 89 ? 6.905 2.634 -7.407 1.00 87.00 89 ASP A CA 1
ATOM 703 C C . ASP A 1 89 ? 8.310 2.394 -7.978 1.00 87.00 89 ASP A C 1
ATOM 705 O O . ASP A 1 89 ? 8.638 1.278 -8.388 1.00 87.00 89 ASP A O 1
ATOM 709 N N . ALA A 1 90 ? 9.203 3.381 -7.859 1.00 87.44 90 ALA A N 1
ATOM 710 C CA . ALA A 1 90 ? 10.586 3.262 -8.318 1.00 87.44 90 ALA A CA 1
ATOM 711 C C . ALA A 1 90 ? 11.322 2.060 -7.688 1.00 87.44 90 ALA A C 1
ATOM 713 O O . ALA A 1 90 ? 12.074 1.341 -8.357 1.00 87.44 90 ALA A O 1
ATOM 714 N N . ARG A 1 91 ? 11.096 1.802 -6.392 1.00 89.81 91 ARG A N 1
ATOM 715 C CA . ARG A 1 91 ? 11.718 0.687 -5.660 1.00 89.81 91 ARG A CA 1
ATOM 716 C C . ARG A 1 91 ? 11.085 -0.650 -6.026 1.00 89.81 91 ARG A C 1
ATOM 718 O O . ARG A 1 91 ? 11.806 -1.636 -6.186 1.00 89.81 91 ARG A O 1
ATOM 725 N N . CYS A 1 92 ? 9.768 -0.690 -6.194 1.00 87.62 92 CYS A N 1
ATOM 726 C CA . CYS A 1 92 ? 9.032 -1.854 -6.663 1.00 87.62 92 CYS A CA 1
ATOM 727 C C . CYS A 1 92 ? 9.497 -2.265 -8.066 1.00 87.62 92 CYS A C 1
ATOM 729 O O . CYS A 1 92 ? 9.847 -3.426 -8.296 1.00 87.62 92 CYS A O 1
ATOM 731 N N . HIS A 1 93 ? 9.618 -1.300 -8.976 1.00 85.31 93 HIS A N 1
ATOM 732 C CA . HIS A 1 93 ? 10.124 -1.513 -10.323 1.00 85.31 93 HIS A CA 1
ATOM 733 C C . HIS A 1 93 ? 11.567 -2.041 -10.293 1.00 85.31 93 HIS A C 1
ATOM 735 O O . HIS A 1 93 ? 11.889 -3.029 -10.954 1.00 85.31 93 HIS A O 1
ATOM 741 N N . ALA A 1 94 ? 12.453 -1.444 -9.487 1.00 88.88 94 ALA A N 1
ATOM 742 C CA . ALA A 1 94 ? 13.825 -1.930 -9.331 1.00 88.88 94 ALA A CA 1
ATOM 743 C C . ALA A 1 94 ? 13.880 -3.383 -8.824 1.00 88.88 94 ALA A C 1
ATOM 745 O O . ALA A 1 94 ? 14.608 -4.205 -9.384 1.00 88.88 94 ALA A O 1
ATOM 746 N N . ARG A 1 95 ? 13.071 -3.728 -7.813 1.00 89.94 95 ARG A N 1
ATOM 747 C CA . ARG A 1 95 ? 12.966 -5.098 -7.281 1.00 89.94 95 ARG A CA 1
ATOM 748 C C . ARG A 1 95 ? 12.440 -6.076 -8.331 1.00 89.94 95 ARG A C 1
ATOM 750 O O . ARG A 1 95 ? 12.970 -7.178 -8.443 1.00 89.94 95 ARG A O 1
ATOM 757 N N . THR A 1 96 ? 11.463 -5.654 -9.129 1.00 87.69 96 THR A N 1
ATOM 758 C CA . THR A 1 96 ? 10.899 -6.449 -10.227 1.00 87.69 96 THR A CA 1
ATOM 759 C C . THR A 1 96 ? 11.944 -6.718 -11.307 1.00 87.69 96 THR A C 1
ATOM 761 O O . THR A 1 96 ? 12.107 -7.863 -11.716 1.00 87.69 96 THR A O 1
ATOM 764 N N . LYS A 1 97 ? 12.740 -5.714 -11.704 1.00 89.12 97 LYS A N 1
ATOM 765 C CA . LYS A 1 97 ? 13.855 -5.898 -12.653 1.00 89.12 97 LYS A CA 1
ATOM 766 C C . LYS A 1 97 ? 14.909 -6.872 -12.134 1.00 89.12 97 LYS A C 1
ATOM 768 O O . LYS A 1 97 ? 15.389 -7.715 -12.888 1.00 89.12 97 LYS A O 1
ATOM 773 N N . VAL A 1 98 ? 15.274 -6.776 -10.855 1.00 89.25 98 VAL A N 1
ATOM 774 C CA . VAL A 1 98 ? 16.228 -7.707 -10.232 1.00 89.25 98 VAL A CA 1
ATOM 775 C C . VAL A 1 98 ? 15.668 -9.129 -10.215 1.00 89.25 98 VAL A C 1
ATOM 777 O O . VAL A 1 98 ? 16.382 -10.057 -10.591 1.00 89.25 98 VAL A O 1
ATOM 780 N N . ALA A 1 99 ? 14.396 -9.295 -9.841 1.00 87.31 99 ALA A N 1
ATOM 781 C CA . ALA A 1 99 ? 13.726 -10.591 -9.844 1.00 87.31 99 ALA A CA 1
ATOM 782 C C . ALA A 1 99 ? 13.656 -11.183 -11.259 1.00 87.31 99 ALA A C 1
ATOM 784 O O . ALA A 1 99 ? 14.062 -12.323 -11.458 1.00 87.31 99 ALA A O 1
ATOM 785 N N . ALA A 1 100 ? 13.249 -10.394 -12.256 1.00 85.94 100 ALA A N 1
ATOM 786 C CA . ALA A 1 100 ? 13.214 -10.817 -13.653 1.00 85.94 100 ALA A CA 1
ATOM 787 C C . ALA A 1 100 ? 14.604 -11.240 -14.151 1.00 85.94 100 ALA A C 1
ATOM 789 O O . ALA A 1 100 ? 14.757 -12.316 -14.722 1.00 85.94 100 ALA A O 1
ATOM 790 N N . ARG A 1 101 ? 15.646 -10.448 -13.862 1.00 89.25 101 ARG A N 1
ATOM 791 C CA . ARG A 1 101 ? 17.031 -10.796 -14.213 1.00 89.25 101 ARG A CA 1
ATOM 792 C C . ARG A 1 101 ? 17.490 -12.088 -13.536 1.00 89.25 101 ARG A C 1
ATOM 794 O O . ARG A 1 101 ? 18.269 -12.833 -14.123 1.00 89.25 101 ARG A O 1
ATOM 801 N N . TRP A 1 102 ? 17.064 -12.337 -12.299 1.00 88.50 102 TRP A N 1
ATOM 802 C CA . TRP A 1 102 ? 17.351 -13.591 -11.608 1.00 88.50 102 TRP A CA 1
ATOM 803 C C . TRP A 1 102 ? 16.663 -14.775 -12.283 1.00 88.50 102 TRP A C 1
ATOM 805 O O . TRP A 1 102 ? 17.353 -15.730 -12.621 1.00 88.50 102 TRP A O 1
ATOM 815 N N . VAL A 1 103 ? 15.365 -14.666 -12.579 1.00 86.75 103 VAL A N 1
ATOM 816 C CA . VAL A 1 103 ? 14.608 -15.708 -13.290 1.00 86.75 103 VAL A CA 1
ATOM 817 C C . VAL A 1 103 ? 15.256 -16.035 -14.636 1.00 86.75 103 VAL A C 1
ATOM 819 O O . VAL A 1 103 ? 15.544 -17.195 -14.893 1.00 86.75 103 VAL A O 1
ATOM 822 N N . ILE A 1 104 ? 15.577 -15.022 -15.446 1.00 87.44 104 ILE A N 1
ATOM 823 C CA . ILE A 1 104 ? 16.223 -15.204 -16.759 1.00 87.44 104 ILE A CA 1
ATOM 824 C C . ILE A 1 104 ? 17.583 -15.899 -16.630 1.00 87.44 104 ILE A C 1
ATOM 826 O O . ILE A 1 104 ? 17.955 -16.701 -17.479 1.00 87.44 104 ILE A O 1
ATOM 830 N N . ARG A 1 105 ? 18.347 -15.598 -15.572 1.00 87.69 105 ARG A N 1
ATOM 831 C CA . ARG A 1 105 ? 19.633 -16.263 -15.326 1.00 87.69 105 ARG A CA 1
ATOM 832 C C . ARG A 1 105 ? 19.452 -17.733 -14.939 1.00 87.69 105 ARG A C 1
ATOM 834 O O . ARG A 1 105 ? 20.296 -18.546 -15.292 1.00 87.69 105 ARG A O 1
ATOM 841 N N . CYS A 1 106 ? 18.414 -18.050 -14.172 1.00 88.12 106 CYS A N 1
ATOM 842 C CA . CYS A 1 106 ? 18.162 -19.401 -13.675 1.00 88.12 106 CYS A CA 1
ATOM 843 C C . CYS A 1 106 ? 17.474 -20.307 -14.706 1.00 88.12 106 CYS A C 1
ATOM 845 O O . CYS A 1 106 ? 17.709 -21.509 -14.690 1.00 88.12 106 CYS A O 1
ATOM 847 N N . ASP A 1 107 ? 16.655 -19.740 -15.590 1.00 87.12 107 ASP A N 1
ATOM 848 C CA . ASP A 1 107 ? 15.994 -20.440 -16.693 1.00 87.12 107 ASP A CA 1
ATOM 849 C C . ASP A 1 107 ? 16.003 -19.545 -17.949 1.00 87.12 107 ASP A C 1
ATOM 851 O O . ASP A 1 107 ? 15.073 -18.760 -18.160 1.00 87.12 107 ASP A O 1
ATOM 855 N N . PRO A 1 108 ? 17.052 -19.615 -18.788 1.00 80.62 108 PRO A N 1
ATOM 856 C CA . PRO A 1 108 ? 17.138 -18.794 -19.996 1.00 80.62 108 PRO A CA 1
ATOM 857 C C . PRO A 1 108 ? 16.079 -19.166 -21.048 1.00 80.62 108 PRO A C 1
ATOM 859 O O . PRO A 1 108 ? 15.678 -18.310 -21.841 1.00 80.62 108 PRO A O 1
ATOM 862 N N . GLU A 1 109 ? 15.557 -20.398 -21.025 1.00 84.25 109 GLU A N 1
ATOM 863 C CA . GLU A 1 109 ? 14.538 -20.874 -21.971 1.00 84.25 109 GLU A CA 1
ATOM 864 C C . GLU A 1 109 ? 13.161 -20.234 -21.744 1.00 84.25 109 GLU A C 1
ATOM 866 O O . GLU A 1 109 ? 12.285 -20.273 -22.618 1.00 84.25 109 GLU A O 1
ATOM 871 N N . ILE A 1 110 ? 12.959 -19.578 -20.596 1.00 82.25 110 ILE A N 1
ATOM 872 C CA . ILE A 1 110 ? 11.724 -18.850 -20.300 1.00 82.25 110 ILE A CA 1
ATOM 873 C C . ILE A 1 110 ? 11.461 -17.714 -21.299 1.00 82.25 110 ILE A C 1
ATOM 875 O O . ILE A 1 110 ? 10.304 -17.430 -21.621 1.00 82.25 110 ILE A O 1
ATOM 879 N N . VAL A 1 111 ? 12.519 -17.097 -21.841 1.00 73.62 111 VAL A N 1
ATOM 880 C CA . VAL A 1 111 ? 12.417 -16.003 -22.819 1.00 73.62 111 VAL A CA 1
ATOM 881 C C . VAL A 1 111 ? 11.841 -16.518 -24.139 1.00 73.62 111 VAL A C 1
ATOM 883 O O . VAL A 1 111 ? 10.942 -15.892 -24.707 1.00 73.62 111 VAL A O 1
ATOM 886 N N . HIS A 1 112 ? 12.287 -17.693 -24.592 1.00 69.50 112 HIS A N 1
ATOM 887 C CA . HIS A 1 112 ? 11.755 -18.339 -25.791 1.00 69.50 112 HIS A CA 1
ATOM 888 C C . HIS A 1 112 ? 10.281 -18.702 -25.598 1.00 69.50 112 HIS A C 1
ATOM 890 O O . HIS A 1 112 ? 9.440 -18.318 -26.410 1.00 69.50 112 HIS A O 1
ATOM 896 N N . LYS A 1 113 ? 9.929 -19.340 -24.474 1.00 68.19 113 LYS A N 1
ATOM 897 C CA . LYS A 1 113 ? 8.539 -19.723 -24.162 1.00 68.19 113 LYS A CA 1
ATOM 898 C C . LYS A 1 113 ? 7.585 -18.527 -24.083 1.00 68.19 113 LYS A C 1
ATOM 900 O O . LYS A 1 113 ? 6.443 -18.637 -24.528 1.00 68.19 113 LYS A O 1
ATOM 905 N N . MET A 1 114 ? 8.029 -17.384 -23.551 1.00 65.44 114 MET A N 1
ATOM 906 C CA . MET A 1 114 ? 7.226 -16.153 -23.556 1.00 65.44 114 MET A CA 1
ATOM 907 C C . MET A 1 114 ? 7.007 -15.615 -24.973 1.00 65.44 114 MET A C 1
ATOM 909 O O . MET A 1 114 ? 5.888 -15.223 -25.294 1.00 65.44 114 MET A O 1
ATOM 913 N N . ARG A 1 115 ? 8.027 -15.650 -25.841 1.00 58.97 115 ARG A N 1
ATOM 914 C CA . ARG A 1 115 ? 7.929 -15.183 -27.234 1.00 58.97 115 ARG A CA 1
ATOM 915 C C . ARG A 1 115 ? 6.910 -15.985 -28.055 1.00 58.97 115 ARG A C 1
ATOM 917 O O . ARG A 1 115 ? 6.200 -15.397 -28.861 1.00 58.97 115 ARG A O 1
ATOM 924 N N . PHE A 1 116 ? 6.768 -17.287 -27.802 1.00 50.47 116 PHE A N 1
ATOM 925 C CA . PHE A 1 116 ? 5.795 -18.138 -28.504 1.00 50.47 116 PHE A CA 1
ATOM 926 C C . PHE A 1 116 ? 4.340 -17.962 -28.039 1.00 50.47 116 PHE A C 1
ATOM 928 O O . PHE A 1 116 ? 3.423 -18.258 -28.800 1.00 50.47 116 PHE A O 1
ATOM 935 N N . ARG A 1 117 ? 4.091 -17.448 -26.825 1.00 53.72 117 ARG A N 1
ATOM 936 C CA . ARG A 1 117 ? 2.721 -17.252 -26.313 1.00 53.72 117 ARG A CA 1
ATOM 937 C C . ARG A 1 117 ? 2.010 -16.043 -26.938 1.00 53.72 117 ARG A C 1
ATOM 939 O O . ARG A 1 117 ? 0.788 -16.047 -27.026 1.00 53.72 117 ARG A O 1
ATOM 946 N N . PHE A 1 118 ? 2.751 -15.039 -27.409 1.00 45.44 118 PHE A N 1
ATOM 947 C CA . PHE A 1 118 ? 2.179 -13.824 -28.009 1.00 45.44 118 PHE A CA 1
ATOM 948 C C . PHE A 1 118 ? 1.952 -13.905 -29.527 1.00 45.44 118 PHE A C 1
ATOM 950 O O . PHE A 1 118 ? 1.339 -13.002 -30.086 1.00 45.44 118 PHE A O 1
ATOM 957 N N . SER A 1 119 ? 2.371 -14.983 -30.199 1.00 51.84 119 SER A N 1
ATOM 958 C CA . SER A 1 119 ? 2.080 -15.198 -31.630 1.00 51.84 119 SER A CA 1
ATOM 959 C C . SER A 1 119 ? 0.846 -16.077 -31.894 1.00 51.84 119 SER A C 1
ATOM 961 O O . SER A 1 119 ? 0.567 -16.392 -33.043 1.00 51.84 119 SER A O 1
ATOM 963 N N . GLY A 1 120 ? 0.089 -16.469 -30.860 1.00 49.47 120 GLY A N 1
ATOM 964 C CA . GLY A 1 120 ? -1.027 -17.422 -30.969 1.00 49.47 120 GLY A CA 1
ATOM 965 C C . GLY A 1 120 ? -2.444 -16.836 -31.068 1.00 49.47 120 GLY A C 1
ATOM 966 O O . GLY A 1 120 ? -3.402 -17.600 -30.989 1.00 49.47 120 GLY A O 1
ATOM 967 N N . HIS A 1 121 ? -2.626 -15.518 -31.201 1.00 47.59 121 HIS A N 1
ATOM 968 C CA . HIS A 1 121 ? -3.949 -14.891 -31.393 1.00 47.59 121 HIS A CA 1
ATOM 969 C C . HIS A 1 121 ? -3.970 -14.057 -32.679 1.00 47.59 121 HIS A C 1
ATOM 971 O O . HIS A 1 121 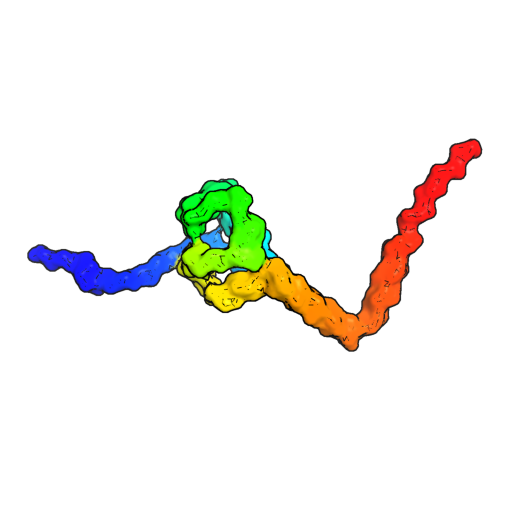? -4.038 -12.834 -32.657 1.00 47.59 121 HIS A O 1
ATOM 977 N N . GLY A 1 122 ? -3.881 -14.750 -33.812 1.00 45.91 122 GLY A N 1
ATOM 978 C CA . GLY A 1 122 ? -4.127 -14.211 -35.150 1.00 45.91 122 GLY A CA 1
ATOM 979 C C . GLY A 1 122 ? -5.202 -15.030 -35.857 1.00 45.91 122 GLY A C 1
ATOM 980 O O . GLY A 1 122 ? -4.959 -15.557 -36.934 1.00 45.91 122 GLY A O 1
ATOM 981 N N . GLY A 1 123 ? -6.356 -15.219 -35.214 1.00 43.00 123 GLY A N 1
ATOM 982 C CA . GLY A 1 123 ? -7.541 -15.782 -35.858 1.00 43.00 123 GLY A CA 1
ATOM 983 C C . GLY A 1 123 ? -8.325 -14.662 -36.529 1.00 43.00 123 GLY A C 1
ATOM 984 O O . GLY A 1 123 ? -9.260 -14.136 -35.933 1.00 43.00 123 GLY A O 1
ATOM 985 N N . PHE A 1 124 ? -7.909 -14.259 -37.729 1.00 36.06 124 PHE A N 1
ATOM 986 C CA . PHE A 1 124 ? -8.736 -13.425 -38.594 1.00 36.06 124 PHE A CA 1
ATOM 987 C C . PHE A 1 124 ? -9.738 -14.352 -39.282 1.00 36.06 124 PHE A C 1
ATOM 989 O O . PHE A 1 124 ? -9.367 -15.183 -40.111 1.00 36.06 124 PHE A O 1
ATOM 996 N N . VAL A 1 125 ? -10.991 -14.275 -38.844 1.00 48.00 125 VAL A N 1
ATOM 997 C CA . VAL A 1 125 ? -12.122 -14.820 -39.586 1.00 48.00 125 VAL A CA 1
ATOM 998 C C . VAL A 1 125 ? -12.353 -13.907 -40.783 1.00 48.00 125 VAL A C 1
ATOM 1000 O O . VAL A 1 125 ? -12.682 -12.745 -40.603 1.00 48.00 125 VAL A O 1
ATOM 1003 N N . ASP A 1 126 ? -12.178 -14.443 -41.982 1.00 39.19 126 ASP A N 1
ATOM 1004 C CA . ASP A 1 126 ? -12.841 -13.946 -43.181 1.00 39.19 126 ASP A CA 1
ATOM 1005 C C . ASP A 1 126 ? -13.347 -15.180 -43.930 1.00 39.19 126 ASP A C 1
ATOM 1007 O O . ASP A 1 126 ? -12.582 -15.969 -44.485 1.00 39.19 126 ASP A O 1
ATOM 1011 N N . SER A 1 127 ? -14.657 -15.399 -43.858 1.00 41.53 127 SER A N 1
ATOM 1012 C CA . SER A 1 127 ? -15.395 -16.256 -44.781 1.00 41.53 127 SER A CA 1
ATOM 1013 C C . SER A 1 127 ? -16.352 -15.347 -45.537 1.00 41.53 127 SER A C 1
ATOM 1015 O O . SER A 1 127 ? -17.218 -14.723 -44.924 1.00 41.53 127 SER A O 1
ATOM 1017 N N . ILE A 1 128 ? -16.127 -15.256 -46.847 1.00 50.66 128 ILE A N 1
ATOM 1018 C CA . ILE A 1 128 ? -17.111 -14.829 -47.845 1.00 50.66 128 ILE A CA 1
ATOM 1019 C C . ILE A 1 128 ? -17.914 -16.067 -48.239 1.00 50.66 128 ILE A C 1
ATOM 1021 O O . ILE A 1 128 ? -17.275 -17.136 -48.385 1.00 50.66 128 ILE A O 1
#

InterPro domains:
  IPR009492 TniQ [PF06527] (17-96)

Nearest PDB structures (foldseek):
  1wh8-assembly1_A  TM=3.203E-01  e=4.643E-01  Homo sapiens
  1wh6-assembly1_A  TM=4.743E-01  e=1.639E+00  Homo sapiens
  1x2l-assembly1_A  TM=3.484E-01  e=2.447E+00  Homo sapiens

pLDDT: mean 81.07, std 16.78, range [36.06, 96.38]